Protein 1FU5 (pdb70)

Sequence (124 aa):
GMNNNMSLQDAEWYWGDISREEVNEKLRDTADGTFLVRDASTKMHGDYTLTLRKGGNNKSIKIFHRDGKYGFSDPLTFNSVVELINHYRNESLAQYNPKLDVKLLYPVSKYEEEMPMEDLLDIL

InterPro domains:
  IPR000198 Rho GTPase-activating protein domain [PF00620] (129-275)
  IPR000198 Rho GTPase-activating protein domain [PS50238] (113-301)
  IPR000198 Rho GTPase-activating protein domain [SM00324] (126-298)
  IPR000980 SH2 domain [PF00017] (333-408)
  IPR000980 SH2 domain [PF00017] (624-698)
  IPR000980 SH2 domain [PS50001] (333-428)
  IPR000980 SH2 domain [PS50001] (624-718)
  IPR000980 SH2 domain [SM00252] (331-414)
  IPR000980 SH2 domain [SM00252] (622-704)
  IPR001452 SH3 domain [PS50002] (3-79)
  IPR001452 SH3 domain [SM00326] (6-78)
  IPR008936 Rho GTPase activation protein [G3DSA:1.10.555.10] (104-319)
  IPR008936 Rho GTPase activation protein [SSF48350] (117-295)
  IPR032498 PI3K regulatory subunit p85-related , inter-SH2 domain [PF16454] (431-599)
  IPR035020 PI3K p85 subunit, C-terminal SH2 domain [cd09930] (617-720)
  IPR035022 PI3K p85 subunit, N-terminal SH2 domain [cd09942] (328-435)
  IPR035591 Phosphatidylinositol 3-kinase regulatory subunit alpha, SH3 domain [cd11910] (5-79)
  IPR036028 SH3-like domain superfamily [SSF50044] (4-83)
  IPR036860 SH2 domain superfamily [G3DSA:3.30.505.10] (321-431)
  IPR036860 SH2 domain superfamily [G3DSA:3.30.505.10] (614-724)

Solvent-accessible surface area: 7272 Å² total

Secondary structure (DSSP, 8-state):
---SSSS---SSTT-S---HHHHHHHSSS--TT-------S--TT-SS-----STT-----B--BSSSSBSSS-TTT---TTHHHHHSSSS---SSS-SS-S--SS-----/----BB-------

CATH classification: 3.30.505.10

Nearest PDB structures (foldseek):
  1fu5-assembly1_A  TM=1.009E+00  e=8.613E-27  Rattus norvegicus
  4ovu-assembly1_B  TM=7.098E-01  e=7.482E-15  Homo sapiens
  8h36-assembly1_H  TM=7.103E-01  e=9.912E-15  Homo sapiens
  2iuh-assembly1_A  TM=7.314E-01  e=3.770E-14  Homo sapiens
  8tu6-assembly1_B  TM=7.161E-01  e=2.472E-14  Homo sapiens

Radius of gyration: 13.03 Å; Cα contacts (8 Å, |Δi|>4): 278; chains: 2; bounding box: 34×30×32 Å

Foldseek 3Di:
DPCDPAFCCPQLLSVPAPDPVVLCVQPVPVAFLQKHFHADPPPVFFPTFIFGALGSNTDGGGWGADPRATDPVPNPDDRDPVCCLPVPQDDFDCDVHNPGRRGNVNYSSPD/DPDDPDDDDDPDD

Organism: Rattus norvegicus (NCBI:txid10116)

GO terms:
  GO:0051965 positive regulation of synapse assembly (P, IDA)
  GO:0001878 response to yeast (P, IEP)
  GO:0016303 1-phosphatidylinositol-3-kinase activity (F, IDA)
  GO:0043200 response to amino acid (P, IEP)
  GO:0045471 response to ethanol (P, IEP)
  GO:0009410 response to xenobiotic stimulus (P, IEP)
  GO:0009750 response to fructose (P, IEP)
  GO:0010040 response to iron(II) ion (P, IEP)
  GO:0005942 phosphatidylinositol 3-kinase complex (C, IDA)
  GO:0032991 protein-containing complex (C, IDA)
  GO:0032355 response to estradiol (P, IEP)
  GO:0032570 response to progesterone (P, IEP)
  GO:0032868 response to insulin (P, IDA)
  GO:0032869 cellular response to insulin stimulus (P, IEP)
  GO:0051384 response to glucocorticoid (P, IDA)
  GO:0033574 response to testosterone (P, IEP)
  GO:0051591 response to cAMP (P, IDA)
  GO:0046488 phosphatidylinositol metabolic process (P, IDA)
  GO:0071398 cellular response to fatty acid (P, IEP)
  GO:0071548 response to dexamethasone (P, IEP)

Structure (mmCIF, N/CA/C/O backbone):
data_1FU5
#
_entry.id   1FU5
#
_cell.length_a   1.000
_cell.length_b   1.000
_cell.length_c   1.000
_cell.angle_alpha   90.00
_cell.angle_beta   90.00
_cell.angle_gamma   90.00
#
_symmetry.space_group_name_H-M   'P 1'
#
loop_
_entity.id
_entity.type
_entity.pdbx_description
1 polymer 'PHOSPHATIDYLINOSITOL 3-KINASE REGULATORY ALPHA SUBUNIT'
2 polymer 'DOUBLY PHOSPHORYLATED MIDDLE T ANTIGEN'
#
loop_
_atom_site.group_PDB
_atom_site.id
_atom_site.type_symbol
_atom_site.label_atom_id
_atom_site.label_alt_id
_atom_site.label_comp_id
_atom_site.label_asym_id
_atom_site.label_entity_id
_atom_site.label_seq_id
_atom_site.pdbx_PDB_ins_code
_atom_site.Cartn_x
_atom_site.Cartn_y
_atom_site.Cartn_z
_atom_site.occupancy
_atom_site.B_iso_or_equiv
_atom_site.auth_seq_id
_atom_site.auth_comp_id
_atom_site.auth_asym_id
_atom_site.auth_atom_id
_atom_site.pdbx_PDB_model_num
ATOM 1 N N . GLY A 1 1 ? 1.325 0.000 0.000 1.00 0.00 1 GLY A N 1
ATOM 2 C CA . GLY A 1 1 ? 2.073 0.000 -1.245 1.00 0.00 1 GLY A CA 1
ATOM 3 C C . GLY A 1 1 ? 3.036 -1.188 -1.307 1.00 0.00 1 GLY A C 1
ATOM 4 O O . GLY A 1 1 ? 2.946 -2.018 -2.209 1.00 0.00 1 GLY A O 1
ATOM 10 N N . MET A 1 2 ? 3.935 -1.230 -0.335 1.00 0.00 2 MET A N 1
ATOM 11 C CA . MET A 1 2 ? 4.914 -2.302 -0.267 1.00 0.00 2 MET A CA 1
ATOM 12 C C . MET A 1 2 ? 5.124 -2.762 1.177 1.00 0.00 2 MET A C 1
ATOM 13 O O . MET A 1 2 ? 6.121 -2.410 1.806 1.00 0.00 2 MET A O 1
ATOM 27 N N . ASN A 1 3 ? 4.168 -3.541 1.662 1.00 0.00 3 ASN A N 1
ATOM 28 C CA . ASN A 1 3 ? 4.236 -4.053 3.020 1.00 0.00 3 ASN A CA 1
ATOM 29 C C . ASN A 1 3 ? 4.303 -2.879 4.000 1.00 0.00 3 ASN A C 1
ATOM 30 O O . ASN A 1 3 ? 5.390 -2.440 4.374 1.00 0.00 3 ASN A O 1
ATOM 41 N N . ASN A 1 4 ? 3.129 -2.404 4.387 1.00 0.00 4 ASN A N 1
ATOM 42 C CA . ASN A 1 4 ? 3.041 -1.290 5.315 1.00 0.00 4 ASN A CA 1
ATOM 43 C C . ASN A 1 4 ? 3.169 -1.814 6.747 1.00 0.00 4 ASN A C 1
ATOM 44 O O . ASN A 1 4 ? 4.069 -1.408 7.482 1.00 0.00 4 ASN A O 1
ATOM 55 N N . ASN A 1 5 ? 2.257 -2.708 7.101 1.00 0.00 5 ASN A N 1
ATOM 56 C CA . ASN A 1 5 ? 2.258 -3.291 8.431 1.00 0.00 5 ASN A CA 1
ATOM 57 C C . ASN A 1 5 ? 2.980 -4.639 8.392 1.00 0.00 5 ASN A C 1
ATOM 58 O O . ASN A 1 5 ? 2.344 -5.690 8.457 1.00 0.00 5 ASN A O 1
ATOM 69 N N . MET A 1 6 ? 4.298 -4.565 8.287 1.00 0.00 6 MET A N 1
ATOM 70 C CA . MET A 1 6 ? 5.114 -5.767 8.238 1.00 0.00 6 MET A CA 1
ATOM 71 C C . MET A 1 6 ? 6.599 -5.417 8.119 1.00 0.00 6 MET A C 1
ATOM 72 O O . MET A 1 6 ? 6.967 -4.494 7.394 1.00 0.00 6 MET A O 1
ATOM 86 N N . SER A 1 7 ? 7.412 -6.174 8.841 1.00 0.00 7 SER A N 1
ATOM 87 C CA . SER A 1 7 ? 8.848 -5.956 8.825 1.00 0.00 7 SER A CA 1
ATOM 88 C C . SER A 1 7 ? 9.172 -4.561 9.363 1.00 0.00 7 SER A C 1
ATOM 89 O O . SER A 1 7 ? 8.341 -3.656 9.292 1.00 0.00 7 SER A O 1
ATOM 97 N N . LEU A 1 8 ? 10.381 -4.430 9.889 1.00 0.00 8 LEU A N 1
ATOM 98 C CA . LEU A 1 8 ? 10.824 -3.160 10.439 1.00 0.00 8 LEU A CA 1
ATOM 99 C C . LEU A 1 8 ? 10.755 -2.086 9.351 1.00 0.00 8 LEU A C 1
ATOM 100 O O . LEU A 1 8 ? 10.071 -1.076 9.513 1.00 0.00 8 LEU A O 1
ATOM 116 N N . GLN A 1 9 ? 11.472 -2.341 8.267 1.00 0.00 9 GLN A N 1
ATOM 117 C CA . GLN A 1 9 ? 11.500 -1.409 7.152 1.00 0.00 9 GLN A CA 1
ATOM 118 C C . GLN A 1 9 ? 11.408 0.031 7.662 1.00 0.00 9 GLN A C 1
ATOM 119 O O . GLN A 1 9 ? 10.724 0.861 7.066 1.00 0.00 9 GLN A O 1
ATOM 133 N N . ASP A 1 10 ? 12.106 0.282 8.760 1.00 0.00 10 ASP A N 1
ATOM 134 C CA . ASP A 1 10 ? 12.111 1.607 9.356 1.00 0.00 10 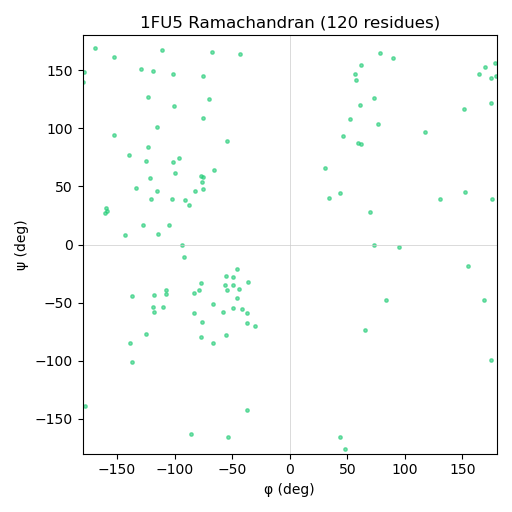ASP A CA 1
ATOM 135 C C . ASP A 1 10 ? 13.338 1.750 10.259 1.00 0.00 10 ASP A C 1
ATOM 136 O O . ASP A 1 10 ? 13.294 2.456 11.265 1.00 0.00 10 ASP A O 1
ATOM 146 N N . ALA A 1 11 ? 14.405 1.069 9.866 1.00 0.00 11 ALA A N 1
ATOM 147 C CA . ALA A 1 11 ? 15.642 1.112 10.627 1.00 0.00 11 ALA A CA 1
ATOM 148 C C . ALA A 1 11 ? 16.635 2.042 9.927 1.00 0.00 11 ALA A C 1
ATOM 149 O O . ALA A 1 11 ? 17.829 1.753 9.873 1.00 0.00 11 ALA A O 1
ATOM 156 N N . GLU A 1 12 ? 16.104 3.140 9.409 1.00 0.00 12 GLU A N 1
ATOM 157 C CA . GLU A 1 12 ? 16.928 4.114 8.715 1.00 0.00 12 GLU A CA 1
ATOM 158 C C . GLU A 1 12 ? 17.512 3.503 7.439 1.00 0.00 12 GLU A C 1
ATOM 159 O O . GLU A 1 12 ? 17.071 3.822 6.336 1.00 0.00 12 GLU A O 1
ATOM 172 N N . TRP A 1 13 ? 18.494 2.635 7.633 1.00 0.00 13 TRP A N 1
ATOM 173 C CA . TRP A 1 13 ? 19.142 1.976 6.511 1.00 0.00 13 TRP A CA 1
ATOM 174 C C . TRP A 1 13 ? 18.061 1.276 5.685 1.00 0.00 13 TRP A C 1
ATOM 175 O O . TRP A 1 13 ? 18.222 1.086 4.480 1.00 0.00 13 TRP A O 1
ATOM 196 N N . TYR A 1 14 ? 16.984 0.912 6.365 1.00 0.00 14 TYR A N 1
ATOM 197 C CA . TYR A 1 14 ? 15.877 0.238 5.709 1.00 0.00 14 TYR A CA 1
ATOM 198 C C . TYR A 1 14 ? 14.882 1.248 5.135 1.00 0.00 14 TYR A C 1
ATOM 199 O O . TYR A 1 14 ? 13.678 0.999 5.120 1.00 0.00 14 TYR A O 1
ATOM 217 N N . TRP A 1 15 ? 15.422 2.368 4.676 1.00 0.00 15 TRP A N 1
ATOM 218 C CA . TRP A 1 15 ? 14.597 3.417 4.102 1.00 0.00 15 TRP A CA 1
ATOM 219 C C . TRP A 1 15 ? 13.530 2.754 3.229 1.00 0.00 15 TRP A C 1
ATOM 220 O O . TRP A 1 15 ? 12.337 2.985 3.418 1.00 0.00 15 TRP A O 1
ATOM 241 N N . GLY A 1 16 ? 13.998 1.944 2.291 1.00 0.00 16 GLY A N 1
ATOM 242 C CA . GLY A 1 16 ? 13.099 1.247 1.387 1.00 0.00 16 GLY A CA 1
ATOM 243 C C . GLY A 1 16 ? 13.338 1.673 -0.062 1.00 0.00 16 GLY A C 1
ATOM 244 O O . GLY A 1 16 ? 12.821 2.698 -0.505 1.00 0.00 16 GLY A O 1
ATOM 248 N N . ASP A 1 17 ? 14.122 0.866 -0.762 1.00 0.00 17 ASP A N 1
ATOM 249 C CA . ASP A 1 17 ? 14.436 1.147 -2.152 1.00 0.00 17 ASP A CA 1
ATOM 250 C C . ASP A 1 17 ? 14.957 2.581 -2.273 1.00 0.00 17 ASP A C 1
ATOM 251 O O . ASP A 1 17 ? 14.193 3.536 -2.141 1.00 0.00 17 ASP A O 1
ATOM 261 N N . ILE A 1 18 ? 16.254 2.687 -2.523 1.00 0.00 18 ILE A N 1
ATOM 262 C CA . ILE A 1 18 ? 16.885 3.988 -2.663 1.00 0.00 18 ILE A CA 1
ATOM 263 C C . ILE A 1 18 ? 17.377 4.159 -4.102 1.00 0.00 18 ILE A C 1
ATOM 264 O O . ILE A 1 18 ? 18.089 5.114 -4.409 1.00 0.00 18 ILE A O 1
ATOM 280 N N . SER A 1 19 ? 16.977 3.219 -4.946 1.00 0.00 19 SER A N 1
ATOM 281 C CA . SER A 1 19 ? 17.368 3.254 -6.345 1.00 0.00 19 SER A CA 1
ATOM 282 C C . SER A 1 19 ? 18.820 2.795 -6.494 1.00 0.00 19 SER A C 1
ATOM 283 O O . SER A 1 19 ? 19.746 3.547 -6.196 1.00 0.00 19 SER A O 1
ATOM 291 N N . ARG A 1 20 ? 18.972 1.562 -6.955 1.00 0.00 20 ARG A N 1
ATOM 292 C CA . ARG A 1 20 ? 20.295 0.993 -7.147 1.00 0.00 20 ARG A CA 1
ATOM 293 C C . ARG A 1 20 ? 21.302 2.094 -7.486 1.00 0.00 20 ARG A C 1
ATOM 294 O O . ARG A 1 20 ? 22.167 2.421 -6.674 1.00 0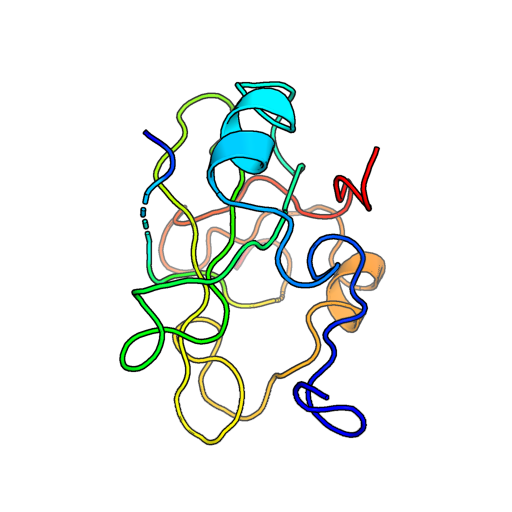.00 20 ARG A O 1
ATOM 315 N N . GLU A 1 21 ? 21.157 2.636 -8.686 1.00 0.00 21 GLU A N 1
ATOM 316 C CA . GLU A 1 21 ? 22.043 3.693 -9.142 1.00 0.00 21 GLU A CA 1
ATOM 317 C C . GLU A 1 21 ? 22.403 4.622 -7.981 1.00 0.00 21 GLU A C 1
ATOM 318 O O . GLU A 1 21 ? 23.577 4.785 -7.653 1.00 0.00 21 GLU A O 1
ATOM 331 N N . GLU A 1 22 ? 21.371 5.207 -7.391 1.00 0.00 22 GLU A N 1
ATOM 332 C CA . GLU A 1 22 ? 21.563 6.115 -6.273 1.00 0.00 22 GLU A CA 1
ATOM 333 C C . GLU A 1 22 ? 22.556 5.521 -5.272 1.00 0.00 22 GLU A C 1
ATOM 334 O O . GLU A 1 22 ? 23.465 6.210 -4.810 1.00 0.00 22 GLU A O 1
ATOM 347 N N . VAL A 1 23 ? 22.349 4.249 -4.966 1.00 0.00 23 VAL A N 1
ATOM 348 C CA . VAL A 1 23 ? 23.215 3.554 -4.028 1.00 0.00 23 VAL A CA 1
ATOM 349 C C . VAL A 1 23 ? 24.676 3.798 -4.412 1.00 0.00 23 VAL A C 1
ATOM 350 O O . VAL A 1 23 ? 25.559 3.773 -3.556 1.00 0.00 23 VAL A O 1
ATOM 363 N N . ASN A 1 24 ? 24.885 4.028 -5.700 1.00 0.00 24 ASN A N 1
ATOM 364 C CA . ASN A 1 24 ? 26.223 4.275 -6.208 1.00 0.00 24 ASN A CA 1
ATOM 365 C C . ASN A 1 24 ? 26.636 5.709 -5.868 1.00 0.00 24 ASN A C 1
ATOM 366 O O . ASN A 1 24 ? 27.811 5.979 -5.623 1.00 0.00 24 ASN A O 1
ATOM 377 N N . GLU A 1 25 ? 25.647 6.590 -5.864 1.00 0.00 25 GLU A N 1
ATOM 378 C CA . GLU A 1 25 ? 25.893 7.989 -5.557 1.00 0.00 25 GLU A CA 1
ATOM 379 C C . GLU A 1 25 ? 25.410 8.316 -4.143 1.00 0.00 25 GLU A C 1
ATOM 380 O O . GLU A 1 25 ? 25.235 9.483 -3.797 1.00 0.00 25 GLU A O 1
ATOM 393 N N . LYS A 1 26 ? 25.207 7.264 -3.363 1.00 0.00 26 LYS A N 1
ATOM 394 C CA . LYS A 1 26 ? 24.748 7.424 -1.994 1.00 0.00 26 LYS A CA 1
ATOM 395 C C . LYS A 1 26 ? 25.880 7.053 -1.034 1.00 0.00 26 LYS A C 1
ATOM 396 O O . LYS A 1 26 ? 26.234 7.836 -0.155 1.00 0.00 26 LYS A O 1
ATOM 415 N N . LEU A 1 27 ? 26.416 5.858 -1.236 1.00 0.00 27 LEU A N 1
ATOM 416 C CA . LEU A 1 27 ? 27.500 5.373 -0.399 1.00 0.00 27 LEU A CA 1
ATOM 417 C C . LEU A 1 27 ? 28.600 4.787 -1.286 1.00 0.00 27 LEU A C 1
ATOM 418 O O . LEU A 1 27 ? 29.075 3.679 -1.042 1.00 0.00 27 LEU A O 1
ATOM 434 N N . ARG A 1 28 ? 28.974 5.558 -2.297 1.00 0.00 28 ARG A N 1
ATOM 435 C CA . ARG A 1 28 ? 30.010 5.129 -3.222 1.00 0.00 28 ARG A CA 1
ATOM 436 C C . ARG A 1 28 ? 31.183 4.514 -2.456 1.00 0.00 28 ARG A C 1
ATOM 437 O O . ARG A 1 28 ? 31.779 3.537 -2.907 1.00 0.00 28 ARG A O 1
ATOM 458 N N . ASP A 1 29 ? 31.480 5.111 -1.311 1.00 0.00 29 ASP A N 1
ATOM 459 C CA . ASP A 1 29 ? 32.571 4.634 -0.479 1.00 0.00 29 ASP A CA 1
ATOM 460 C C . ASP A 1 29 ? 32.745 5.575 0.714 1.00 0.00 29 ASP A C 1
ATOM 461 O O . ASP A 1 29 ? 33.869 5.872 1.117 1.00 0.00 29 ASP A O 1
ATOM 471 N N . THR A 1 30 ? 31.616 6.019 1.247 1.00 0.00 30 THR A N 1
ATOM 472 C CA . THR A 1 30 ? 31.630 6.920 2.387 1.00 0.00 30 THR A CA 1
ATOM 473 C C . THR A 1 30 ? 32.425 6.307 3.542 1.00 0.00 30 THR A C 1
ATOM 474 O O . THR A 1 30 ? 33.571 6.683 3.780 1.00 0.00 30 THR A O 1
ATOM 485 N N . ALA A 1 31 ? 31.783 5.374 4.229 1.00 0.00 31 ALA A N 1
ATOM 486 C CA . ALA A 1 31 ? 32.416 4.705 5.354 1.00 0.00 31 ALA A CA 1
ATOM 487 C C . ALA A 1 31 ? 31.564 3.505 5.772 1.00 0.00 31 ALA A C 1
ATOM 488 O O . ALA A 1 31 ? 30.431 3.355 5.319 1.00 0.00 31 ALA A O 1
ATOM 495 N N . ASP A 1 32 ? 32.143 2.680 6.633 1.00 0.00 32 ASP A N 1
ATOM 496 C CA . ASP A 1 32 ? 31.452 1.498 7.117 1.00 0.00 32 ASP A CA 1
ATOM 497 C C . ASP A 1 32 ? 30.276 1.925 7.998 1.00 0.00 32 ASP A C 1
ATOM 498 O O . ASP A 1 32 ? 30.192 3.081 8.409 1.00 0.00 32 ASP A O 1
ATOM 508 N N . GLY A 1 33 ? 29.397 0.969 8.262 1.00 0.00 33 GLY A N 1
ATOM 509 C CA . GLY A 1 33 ? 28.230 1.232 9.086 1.00 0.00 33 GLY A CA 1
ATOM 510 C C . GLY A 1 33 ? 27.198 2.066 8.325 1.00 0.00 33 GLY A C 1
ATOM 511 O O . GLY A 1 33 ? 26.134 2.380 8.857 1.00 0.00 33 GLY A O 1
ATOM 515 N N . THR A 1 34 ? 27.548 2.402 7.092 1.00 0.00 34 THR A N 1
ATOM 516 C CA . THR A 1 34 ? 26.666 3.194 6.252 1.00 0.00 34 THR A CA 1
ATOM 517 C C . THR A 1 34 ? 25.614 2.300 5.592 1.00 0.00 34 THR A C 1
ATOM 518 O O . THR A 1 34 ? 25.359 2.416 4.395 1.00 0.00 34 THR A O 1
ATOM 529 N N . PHE A 1 35 ? 25.032 1.427 6.403 1.00 0.00 35 PHE A N 1
ATOM 530 C CA . PHE A 1 35 ? 24.014 0.514 5.912 1.00 0.00 35 PHE A CA 1
ATOM 531 C C . PHE A 1 35 ? 23.036 1.233 4.980 1.00 0.00 35 PHE A C 1
ATOM 532 O O . PHE A 1 35 ? 22.977 2.461 4.964 1.00 0.00 35 PHE A O 1
ATOM 549 N N . LEU A 1 36 ? 22.293 0.436 4.227 1.00 0.00 36 LEU A N 1
ATOM 550 C CA . LEU A 1 36 ? 21.320 0.980 3.295 1.00 0.00 36 LEU A CA 1
ATOM 551 C C . LEU A 1 36 ? 20.653 -0.167 2.532 1.00 0.00 36 LEU A C 1
ATOM 552 O O . LEU A 1 36 ? 21.226 -1.248 2.404 1.00 0.00 36 LEU A O 1
ATOM 568 N N . VAL A 1 37 ? 19.452 0.108 2.046 1.00 0.00 37 VAL A N 1
ATOM 569 C CA . VAL A 1 37 ? 18.701 -0.887 1.299 1.00 0.00 37 VAL A CA 1
ATOM 570 C C . VAL A 1 37 ? 18.222 -0.276 -0.019 1.00 0.00 37 VAL A C 1
ATOM 571 O O . VAL A 1 37 ? 18.002 0.931 -0.104 1.00 0.00 37 VAL A O 1
ATOM 584 N N . ARG A 1 38 ? 18.075 -1.137 -1.015 1.00 0.00 38 ARG A N 1
ATOM 585 C CA . ARG A 1 38 ? 17.626 -0.697 -2.325 1.00 0.00 38 ARG A CA 1
ATOM 586 C C . ARG A 1 38 ? 16.598 -1.678 -2.891 1.00 0.00 38 ARG A C 1
ATOM 587 O O . ARG A 1 38 ? 15.572 -1.266 -3.430 1.00 0.00 38 ARG A O 1
ATOM 608 N N . ASP A 1 39 ? 16.908 -2.959 -2.749 1.00 0.00 39 ASP A N 1
ATOM 609 C CA . ASP A 1 39 ? 16.024 -4.002 -3.240 1.00 0.00 39 ASP A CA 1
ATOM 610 C C . ASP A 1 39 ? 15.784 -3.799 -4.737 1.00 0.00 39 ASP A C 1
ATOM 611 O O . ASP A 1 39 ? 15.755 -2.667 -5.217 1.00 0.00 39 ASP A O 1
ATOM 621 N N . ALA A 1 40 ? 15.619 -4.914 -5.434 1.00 0.00 40 ALA A N 1
ATOM 622 C CA . ALA A 1 40 ? 15.384 -4.873 -6.867 1.00 0.00 40 ALA A CA 1
ATOM 623 C C . ALA A 1 40 ? 15.169 -6.296 -7.385 1.00 0.00 40 ALA A C 1
ATOM 624 O O . ALA A 1 40 ? 14.492 -7.099 -6.743 1.00 0.00 40 ALA A O 1
ATOM 631 N N . SER A 1 41 ? 15.757 -6.566 -8.541 1.00 0.00 41 SER A N 1
ATOM 632 C CA . SER A 1 41 ? 15.638 -7.879 -9.153 1.00 0.00 41 SER A CA 1
ATOM 633 C C . SER A 1 41 ? 15.660 -8.963 -8.074 1.00 0.00 41 SER A C 1
ATOM 634 O O . SER A 1 41 ? 14.657 -9.638 -7.846 1.00 0.00 41 SER A O 1
ATOM 642 N N . THR A 1 42 ? 16.814 -9.096 -7.437 1.00 0.00 42 THR A N 1
ATOM 643 C CA . THR A 1 42 ? 16.980 -10.087 -6.387 1.00 0.00 42 THR A CA 1
ATOM 644 C C . THR A 1 42 ? 15.907 -9.909 -5.312 1.00 0.00 42 THR A C 1
ATOM 645 O O . THR A 1 42 ? 16.112 -9.185 -4.339 1.00 0.00 42 THR A O 1
ATOM 656 N N . LYS A 1 43 ? 14.785 -10.582 -5.523 1.00 0.00 43 LYS A N 1
ATOM 657 C CA . LYS A 1 43 ? 13.679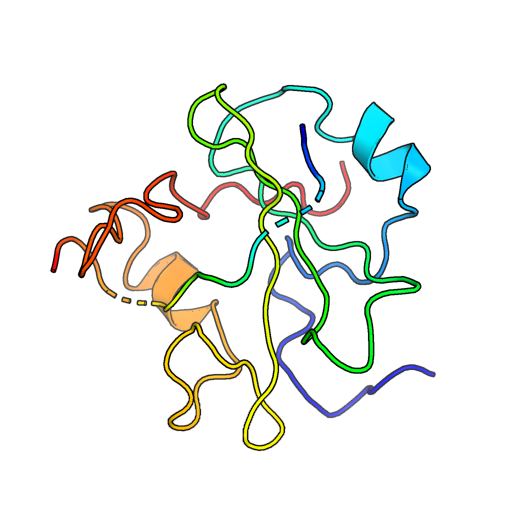 -10.507 -4.584 1.00 0.00 43 LYS A CA 1
ATOM 658 C C . LYS A 1 43 ? 13.394 -11.903 -4.027 1.00 0.00 43 LYS A C 1
ATOM 659 O O . LYS A 1 43 ? 13.365 -12.097 -2.812 1.00 0.00 43 LYS A O 1
ATOM 678 N N . MET A 1 44 ? 13.191 -12.840 -4.941 1.00 0.00 44 MET A N 1
ATOM 679 C CA . MET A 1 44 ? 12.909 -14.213 -4.556 1.00 0.00 44 MET A CA 1
ATOM 680 C C . MET A 1 44 ? 13.927 -14.714 -3.530 1.00 0.00 44 MET A C 1
ATOM 681 O O . MET A 1 44 ? 13.552 -15.178 -2.454 1.00 0.00 44 MET A O 1
ATOM 695 N N . HIS A 1 45 ? 15.194 -14.605 -3.898 1.00 0.00 45 HIS A N 1
ATOM 696 C CA . HIS A 1 45 ? 16.269 -15.041 -3.023 1.00 0.00 45 HIS A CA 1
ATOM 697 C C . HIS A 1 45 ? 16.898 -13.827 -2.338 1.00 0.00 45 HIS A C 1
ATOM 698 O O . HIS A 1 45 ? 18.024 -13.446 -2.653 1.00 0.00 45 HIS A O 1
ATOM 712 N N . GLY A 1 46 ? 16.143 -13.253 -1.413 1.00 0.00 46 GLY A N 1
ATOM 713 C CA . GLY A 1 46 ? 16.613 -12.089 -0.680 1.00 0.00 46 GLY A CA 1
ATOM 714 C C . GLY A 1 46 ? 15.457 -11.388 0.036 1.00 0.00 46 GLY A C 1
ATOM 715 O O . GLY A 1 46 ? 14.330 -11.380 -0.458 1.00 0.00 46 GLY A O 1
ATOM 719 N N . ASP A 1 47 ? 15.775 -10.817 1.188 1.00 0.00 47 ASP A N 1
ATOM 720 C CA . ASP A 1 47 ? 14.777 -10.116 1.977 1.00 0.00 47 ASP A CA 1
ATOM 721 C C . ASP A 1 47 ? 14.503 -8.749 1.346 1.00 0.00 47 ASP A C 1
AT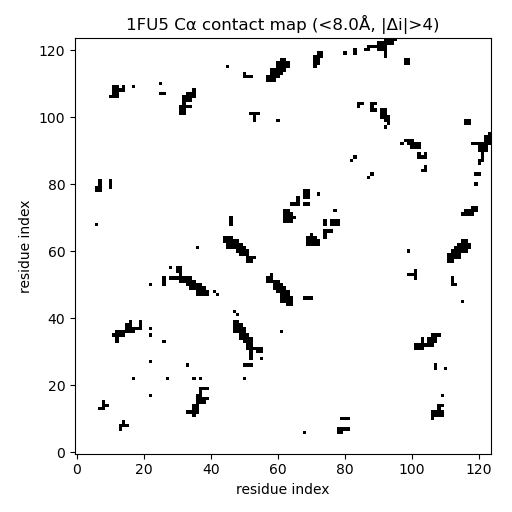OM 722 O O . ASP A 1 47 ? 13.404 -8.499 0.851 1.00 0.00 47 ASP A O 1
ATOM 732 N N . TYR A 1 48 ? 15.520 -7.901 1.383 1.00 0.00 48 TYR A N 1
ATOM 733 C CA . TYR A 1 48 ? 15.402 -6.566 0.821 1.00 0.00 48 TYR A CA 1
ATOM 734 C C . TYR A 1 48 ? 16.780 -5.979 0.509 1.00 0.00 48 TYR A C 1
ATOM 735 O O . TYR A 1 48 ? 16.962 -4.763 0.540 1.00 0.00 48 TYR A O 1
ATOM 753 N N . THR A 1 49 ? 17.715 -6.871 0.217 1.00 0.00 49 THR A N 1
ATOM 754 C CA . THR A 1 49 ? 19.072 -6.456 -0.100 1.00 0.00 49 THR A CA 1
ATOM 755 C C . THR A 1 49 ? 19.576 -5.447 0.934 1.00 0.00 49 THR A C 1
ATOM 756 O O . THR A 1 49 ? 18.884 -5.151 1.907 1.00 0.00 49 THR A O 1
ATOM 767 N N . LEU A 1 50 ? 20.778 -4.947 0.687 1.00 0.00 50 LEU A N 1
ATOM 768 C CA . LEU A 1 50 ? 21.383 -3.977 1.584 1.00 0.00 50 LEU A CA 1
ATOM 769 C C . LEU A 1 50 ? 22.772 -3.603 1.062 1.00 0.00 50 LEU A C 1
ATOM 770 O O . LEU A 1 50 ? 23.475 -4.443 0.503 1.00 0.00 50 LEU A O 1
ATOM 786 N N . THR A 1 51 ? 23.125 -2.342 1.264 1.00 0.00 51 THR A N 1
ATOM 787 C CA . THR A 1 51 ? 24.417 -1.847 0.821 1.00 0.00 51 THR A CA 1
ATOM 788 C C . THR A 1 51 ? 25.195 -1.258 1.999 1.00 0.00 51 THR A C 1
ATOM 789 O O . THR A 1 51 ? 24.688 -0.395 2.714 1.00 0.00 51 THR A O 1
ATOM 800 N N . LEU A 1 52 ? 26.415 -1.748 2.165 1.00 0.00 52 LEU A N 1
ATOM 801 C CA . LEU A 1 52 ? 27.268 -1.281 3.245 1.00 0.00 52 LEU A CA 1
ATOM 802 C C . LEU A 1 52 ? 28.734 -1.452 2.841 1.00 0.00 52 LEU A C 1
ATOM 803 O O . LEU A 1 52 ? 29.045 -2.213 1.926 1.00 0.00 52 LEU A O 1
ATOM 819 N N . ARG A 1 53 ? 29.596 -0.732 3.543 1.00 0.00 53 ARG A N 1
ATOM 820 C CA . ARG A 1 53 ? 31.022 -0.794 3.269 1.00 0.00 53 ARG A CA 1
ATOM 821 C C . ARG A 1 53 ? 31.719 -1.697 4.289 1.00 0.00 53 ARG A C 1
ATOM 822 O O . ARG A 1 53 ? 31.694 -1.422 5.487 1.00 0.00 53 ARG A O 1
ATOM 843 N N . LYS A 1 54 ? 32.325 -2.758 3.775 1.00 0.00 54 LYS A N 1
ATOM 844 C CA . LYS A 1 54 ? 33.028 -3.703 4.626 1.00 0.00 54 LYS A CA 1
ATOM 845 C C . LYS A 1 54 ? 34.377 -3.109 5.035 1.00 0.00 54 LYS A C 1
ATOM 846 O O . LYS A 1 54 ? 35.425 -3.689 4.757 1.00 0.00 54 LYS A O 1
ATOM 865 N N . GLY A 1 55 ? 34.307 -1.959 5.690 1.00 0.00 55 GLY A N 1
ATOM 866 C CA . GLY A 1 55 ? 35.510 -1.280 6.141 1.00 0.00 55 GLY A CA 1
ATOM 867 C C . GLY A 1 55 ? 36.302 -0.723 4.956 1.00 0.00 55 GLY A C 1
ATOM 868 O O . GLY A 1 55 ? 37.523 -0.590 5.028 1.00 0.00 55 GLY A O 1
ATOM 872 N N . GLY A 1 56 ? 35.575 -0.413 3.893 1.00 0.00 56 GLY A N 1
ATOM 873 C CA . GLY A 1 56 ? 36.194 0.126 2.694 1.00 0.00 56 GLY A CA 1
ATOM 874 C C . GLY A 1 56 ? 36.491 -0.984 1.683 1.00 0.00 56 GLY A C 1
ATOM 875 O O . GLY A 1 56 ? 36.984 -0.716 0.589 1.00 0.00 56 GLY A O 1
ATOM 879 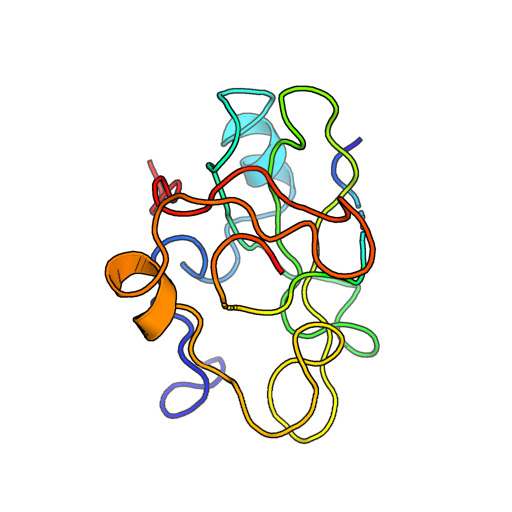N N . ASN A 1 57 ? 36.178 -2.206 2.087 1.00 0.00 57 ASN A N 1
ATOM 880 C CA . ASN A 1 57 ? 36.405 -3.358 1.230 1.00 0.00 57 ASN A CA 1
ATOM 881 C C . ASN A 1 57 ? 35.230 -3.509 0.263 1.00 0.00 57 ASN A C 1
ATOM 882 O O . ASN A 1 57 ? 35.426 -3.789 -0.919 1.00 0.00 57 ASN A O 1
ATOM 893 N N . ASN A 1 58 ? 34.034 -3.316 0.800 1.00 0.00 58 ASN A N 1
ATOM 894 C CA . ASN A 1 58 ? 32.827 -3.427 -0.001 1.00 0.00 58 ASN A CA 1
ATOM 895 C C . ASN A 1 58 ? 32.723 -4.845 -0.565 1.00 0.00 58 ASN A C 1
ATOM 896 O O . ASN A 1 58 ? 33.601 -5.290 -1.302 1.00 0.00 58 ASN A O 1
ATOM 907 N N . LYS A 1 59 ? 31.641 -5.516 -0.196 1.00 0.00 59 LYS A N 1
ATOM 908 C CA . LYS A 1 59 ? 31.411 -6.875 -0.656 1.00 0.00 59 LYS A CA 1
ATOM 909 C C . LYS A 1 59 ? 30.125 -6.918 -1.484 1.00 0.00 59 LYS A C 1
ATOM 910 O O . LYS A 1 59 ? 30.145 -7.314 -2.648 1.00 0.00 59 LYS A O 1
ATOM 929 N N . SER A 1 60 ? 29.037 -6.504 -0.851 1.00 0.00 60 SER A N 1
ATOM 930 C CA . SER A 1 60 ? 27.745 -6.490 -1.514 1.00 0.00 60 SER A CA 1
ATOM 931 C C . SER A 1 60 ? 26.635 -6.237 -0.492 1.00 0.00 60 SER A C 1
ATOM 932 O O . SER A 1 60 ? 25.760 -5.400 -0.715 1.00 0.00 60 SER A O 1
ATOM 940 N N . ILE A 1 61 ? 26.706 -6.974 0.606 1.00 0.00 61 ILE A N 1
ATOM 941 C CA . ILE A 1 61 ? 25.717 -6.840 1.663 1.00 0.00 61 ILE A CA 1
ATOM 942 C C . ILE A 1 61 ? 24.323 -7.098 1.087 1.00 0.00 61 ILE A C 1
ATOM 943 O O . ILE A 1 61 ? 24.025 -6.689 -0.034 1.00 0.00 61 ILE A O 1
ATOM 959 N N . LYS A 1 62 ? 23.507 -7.776 1.881 1.00 0.00 62 LYS A N 1
ATOM 960 C CA . LYS A 1 62 ? 22.152 -8.094 1.464 1.00 0.00 62 LYS A CA 1
ATOM 961 C C . LYS A 1 62 ? 21.496 -8.991 2.516 1.00 0.00 62 LYS A C 1
ATOM 962 O O . LYS A 1 62 ? 22.157 -9.842 3.109 1.00 0.00 62 LYS A O 1
ATOM 981 N N . ILE A 1 63 ? 20.205 -8.770 2.715 1.00 0.00 63 ILE A N 1
ATOM 982 C CA . ILE A 1 63 ? 19.454 -9.549 3.684 1.00 0.00 63 ILE A CA 1
ATOM 983 C C . ILE A 1 63 ? 18.647 -10.624 2.954 1.00 0.00 63 ILE A C 1
ATOM 984 O O . ILE A 1 63 ? 18.187 -10.406 1.834 1.00 0.00 63 ILE A O 1
ATOM 1000 N N . PHE A 1 64 ? 18.499 -11.761 3.617 1.00 0.00 64 PHE A N 1
ATOM 1001 C CA . PHE A 1 64 ? 17.756 -12.870 3.045 1.00 0.00 64 PHE A CA 1
ATOM 1002 C C . PHE A 1 64 ? 16.442 -13.095 3.796 1.00 0.00 64 PHE A C 1
ATOM 1003 O O . PHE A 1 64 ? 16.238 -12.545 4.877 1.00 0.00 64 PHE A O 1
ATOM 1020 N N . HIS A 1 65 ? 15.583 -13.904 3.192 1.00 0.00 65 HIS A N 1
ATOM 1021 C CA . HIS A 1 65 ? 14.294 -14.208 3.790 1.00 0.00 65 HIS A CA 1
ATOM 1022 C C . HIS A 1 65 ? 14.198 -15.710 4.066 1.00 0.00 65 HIS A C 1
ATOM 1023 O O . HIS A 1 65 ? 14.782 -16.516 3.344 1.00 0.00 65 HIS A O 1
ATOM 1037 N N . ARG A 1 66 ? 13.458 -16.040 5.114 1.00 0.00 66 ARG A N 1
ATOM 1038 C CA . ARG A 1 66 ? 13.278 -17.431 5.495 1.00 0.00 66 ARG A CA 1
ATOM 1039 C C . ARG A 1 66 ? 11.827 -17.684 5.908 1.00 0.00 66 ARG A C 1
ATOM 1040 O O . ARG A 1 66 ? 11.013 -18.120 5.095 1.00 0.00 66 ARG A O 1
ATOM 1061 N N . ASP A 1 67 ? 11.547 -17.402 7.172 1.00 0.00 67 ASP A N 1
ATOM 1062 C CA . ASP A 1 67 ? 10.208 -17.594 7.703 1.00 0.00 67 ASP A CA 1
ATOM 1063 C C . ASP A 1 67 ? 9.481 -16.248 7.741 1.00 0.00 67 ASP A C 1
ATOM 1064 O O . ASP A 1 67 ? 9.101 -15.773 8.810 1.00 0.00 67 ASP A O 1
ATOM 1074 N N . GLY A 1 68 ? 9.310 -15.670 6.561 1.00 0.00 68 GLY A N 1
ATOM 1075 C CA . GLY A 1 68 ? 8.636 -14.389 6.445 1.00 0.00 68 GLY A CA 1
ATOM 1076 C C . GLY A 1 68 ? 9.604 -13.234 6.710 1.00 0.00 68 GLY A C 1
ATOM 1077 O O . GLY A 1 68 ? 9.650 -12.270 5.946 1.00 0.00 68 GLY A O 1
ATOM 1081 N N . LYS A 1 69 ? 10.354 -13.369 7.793 1.00 0.00 69 LYS A N 1
ATOM 1082 C CA . LYS A 1 69 ? 11.319 -12.349 8.168 1.00 0.00 69 LYS A CA 1
ATOM 1083 C C . LYS A 1 69 ? 12.633 -12.599 7.426 1.00 0.00 69 LYS A C 1
ATOM 1084 O O . LYS A 1 69 ? 12.664 -13.338 6.443 1.00 0.00 69 LYS A O 1
ATOM 1103 N N . TYR A 1 70 ? 13.686 -11.969 7.924 1.00 0.00 70 TYR A N 1
ATOM 1104 C CA . TYR A 1 70 ? 15.000 -12.113 7.321 1.00 0.00 70 TYR A CA 1
ATOM 1105 C C . TYR A 1 70 ? 15.388 -13.588 7.199 1.00 0.00 70 TYR A C 1
ATOM 1106 O O . TYR A 1 70 ? 14.542 -14.470 7.342 1.00 0.00 70 TYR A O 1
ATOM 1124 N N . GLY A 1 71 ? 16.667 -13.811 6.936 1.00 0.00 71 GLY A N 1
ATOM 1125 C CA . GLY A 1 71 ? 17.177 -15.164 6.793 1.00 0.00 71 GLY A CA 1
ATOM 1126 C C . GLY A 1 71 ? 18.520 -15.322 7.509 1.00 0.00 71 GLY A C 1
ATOM 1127 O O . GLY A 1 71 ? 18.563 -15.477 8.728 1.00 0.00 71 GLY A O 1
ATOM 1131 N N . PHE A 1 72 ? 19.584 -15.277 6.720 1.00 0.00 72 PHE A N 1
ATOM 1132 C CA . PHE A 1 72 ? 20.925 -15.414 7.263 1.00 0.00 72 PHE A CA 1
ATOM 1133 C C . PHE A 1 72 ? 21.034 -14.734 8.629 1.00 0.00 72 PHE A C 1
ATOM 1134 O O . PHE A 1 72 ? 21.794 -15.179 9.488 1.00 0.00 72 PHE A O 1
ATOM 1151 N N . SER A 1 73 ? 20.264 -13.668 8.788 1.00 0.00 73 SER A N 1
ATOM 1152 C CA . SER A 1 73 ? 20.265 -12.923 10.035 1.00 0.00 73 SER A CA 1
ATOM 1153 C C . SER A 1 73 ? 19.481 -13.688 11.103 1.00 0.00 73 SER A C 1
ATOM 1154 O O . SER A 1 73 ? 18.566 -13.142 11.717 1.00 0.00 73 SER A O 1
ATOM 1162 N N . ASP A 1 74 ? 19.868 -14.941 11.291 1.00 0.00 74 ASP A N 1
ATOM 1163 C CA . ASP A 1 74 ? 19.212 -15.787 12.274 1.00 0.00 74 ASP A CA 1
ATOM 1164 C C . ASP A 1 74 ? 17.740 -15.956 11.894 1.00 0.00 74 ASP A C 1
ATOM 1165 O O . ASP A 1 74 ? 16.885 -15.204 12.360 1.00 0.00 74 ASP A O 1
ATOM 1175 N N . PRO A 1 75 ? 17.482 -16.973 11.029 1.00 0.00 75 PRO A N 1
ATOM 1176 C CA . PRO A 1 75 ? 16.127 -17.250 10.582 1.00 0.00 75 PRO A CA 1
ATOM 1177 C C . PRO A 1 75 ? 15.315 -17.934 11.683 1.00 0.00 75 PRO A C 1
ATOM 1178 O O . PRO A 1 75 ? 14.800 -19.034 11.488 1.00 0.00 75 PRO A O 1
ATOM 1189 N N . LEU A 1 76 ? 15.225 -17.254 12.817 1.00 0.00 76 LEU A N 1
ATOM 1190 C CA . LEU A 1 76 ? 14.484 -17.782 13.9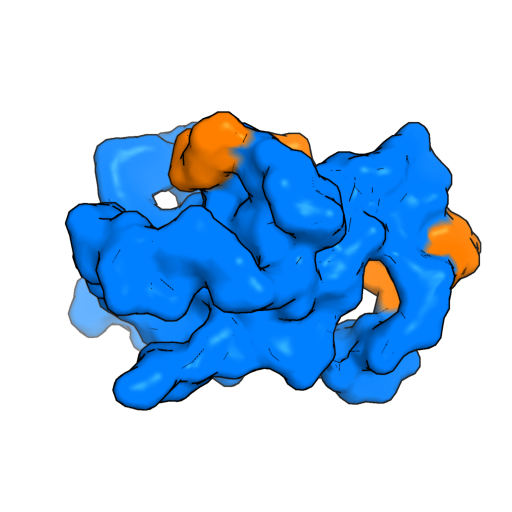50 1.00 0.00 76 LEU A CA 1
ATOM 1191 C C . LEU A 1 76 ? 13.186 -16.991 14.118 1.00 0.00 76 LEU A C 1
ATOM 1192 O O . LEU A 1 76 ? 12.142 -17.562 14.431 1.00 0.00 76 LEU A O 1
ATOM 1208 N N . THR A 1 77 ? 13.292 -15.687 13.903 1.00 0.00 77 THR A N 1
ATOM 1209 C CA . THR A 1 77 ? 12.140 -14.812 14.027 1.00 0.00 77 THR A CA 1
ATOM 1210 C C . THR A 1 77 ? 12.583 -13.397 14.404 1.00 0.00 77 THR A C 1
ATOM 1211 O O . THR A 1 77 ? 11.993 -12.770 15.283 1.00 0.00 77 THR A O 1
ATOM 1222 N N . PHE A 1 78 ? 13.619 -12.934 13.720 1.00 0.00 78 PHE A N 1
ATOM 1223 C CA . PHE A 1 78 ? 14.149 -11.605 13.972 1.00 0.00 78 PHE A CA 1
ATOM 1224 C C . PHE A 1 78 ? 13.978 -10.705 12.746 1.00 0.00 78 PHE A C 1
ATOM 1225 O O . PHE A 1 78 ? 14.749 -10.796 11.792 1.00 0.00 78 PHE A O 1
ATOM 1242 N N . ASN A 1 79 ? 12.962 -9.857 12.811 1.00 0.00 79 ASN A N 1
ATOM 1243 C CA . ASN A 1 79 ? 12.680 -8.942 11.719 1.00 0.00 79 ASN A CA 1
ATOM 1244 C C . ASN A 1 79 ? 12.745 -7.503 12.234 1.00 0.00 79 ASN A C 1
ATOM 1245 O O . ASN A 1 79 ? 11.941 -6.660 11.838 1.00 0.00 79 ASN A O 1
ATOM 1256 N N . SER A 1 80 ? 13.711 -7.265 13.110 1.00 0.00 80 SER A N 1
ATOM 1257 C CA . SER A 1 80 ? 13.891 -5.943 13.684 1.00 0.00 80 SER A CA 1
ATOM 1258 C C . SER A 1 80 ? 15.354 -5.743 14.087 1.00 0.00 80 SER A C 1
ATOM 1259 O O . SER A 1 80 ? 15.756 -6.120 15.187 1.00 0.00 80 SER A O 1
ATOM 1267 N N . VAL A 1 81 ? 16.110 -5.149 13.176 1.00 0.00 81 VAL A N 1
ATOM 1268 C CA . VAL A 1 81 ? 17.519 -4.894 13.422 1.00 0.00 81 VAL A CA 1
ATOM 1269 C C . VAL A 1 81 ? 17.679 -3.511 14.056 1.00 0.00 81 VAL A C 1
ATOM 1270 O O . VAL A 1 81 ? 18.622 -2.786 13.742 1.00 0.00 81 VAL A O 1
ATOM 1283 N N . VAL A 1 82 ? 16.743 -3.186 14.936 1.00 0.00 82 VAL A N 1
ATOM 1284 C CA . VAL A 1 82 ? 16.769 -1.902 15.616 1.00 0.00 82 VAL A CA 1
ATOM 1285 C C . VAL A 1 82 ? 17.166 -2.113 17.078 1.00 0.00 82 VAL A C 1
ATOM 1286 O O . VAL A 1 82 ? 17.961 -1.350 17.626 1.00 0.00 82 VAL A O 1
ATOM 1299 N N . GLU A 1 83 ? 16.594 -3.152 17.670 1.00 0.00 83 GLU A N 1
ATOM 1300 C CA . GLU A 1 83 ? 16.879 -3.472 19.058 1.00 0.00 83 GLU A CA 1
ATOM 1301 C C . GLU A 1 83 ? 18.389 -3.492 19.300 1.00 0.00 83 GLU A C 1
ATOM 1302 O O . GLU A 1 83 ? 18.855 -3.108 20.372 1.00 0.00 83 GLU A O 1
ATOM 1315 N N . LEU A 1 84 ? 19.113 -3.942 18.286 1.00 0.00 84 LEU A N 1
ATOM 1316 C CA . LEU A 1 84 ? 20.561 -4.016 18.375 1.00 0.00 84 LEU A CA 1
ATOM 1317 C C . LEU A 1 84 ? 21.154 -2.625 18.142 1.00 0.00 84 LEU A C 1
ATOM 1318 O O . LEU A 1 84 ? 22.120 -2.240 18.799 1.00 0.00 84 LEU A O 1
ATOM 1334 N N . ILE A 1 85 ? 20.552 -1.910 17.204 1.00 0.00 85 ILE A N 1
ATOM 1335 C CA . ILE A 1 85 ? 21.008 -0.570 16.876 1.00 0.00 85 ILE A CA 1
ATOM 1336 C C . ILE A 1 85 ? 21.247 0.214 18.168 1.00 0.00 85 ILE A C 1
ATOM 1337 O O . ILE A 1 85 ? 21.986 1.197 18.175 1.00 0.00 85 ILE A O 1
ATOM 1353 N N . ASN A 1 86 ? 20.607 -0.251 19.231 1.00 0.00 86 ASN A N 1
ATOM 1354 C CA . ASN A 1 86 ? 20.740 0.393 20.526 1.00 0.00 86 ASN A CA 1
ATOM 1355 C C . ASN A 1 86 ? 21.364 -0.590 21.519 1.00 0.00 86 ASN A C 1
ATOM 1356 O O . ASN A 1 86 ? 22.244 -0.219 22.295 1.00 0.00 86 ASN A O 1
ATOM 1367 N N . HIS A 1 87 ? 20.884 -1.823 21.462 1.00 0.00 87 HIS A N 1
ATOM 1368 C CA . HIS A 1 87 ? 21.384 -2.862 22.346 1.00 0.00 87 HIS A CA 1
ATOM 1369 C C . HIS A 1 87 ? 22.843 -3.170 22.003 1.00 0.00 87 HIS A C 1
ATOM 1370 O O . HIS A 1 87 ? 23.705 -3.169 22.880 1.00 0.00 87 HIS A O 1
ATOM 1384 N N . TYR A 1 88 ? 23.075 -3.426 20.723 1.00 0.00 88 TYR A N 1
ATOM 1385 C CA . TYR A 1 88 ? 24.415 -3.735 20.253 1.00 0.00 88 TYR A CA 1
ATOM 1386 C C . TYR A 1 88 ? 24.846 -2.767 19.150 1.00 0.00 88 TYR A C 1
ATOM 1387 O O . TYR A 1 88 ? 24.714 -3.071 17.965 1.00 0.00 88 TYR A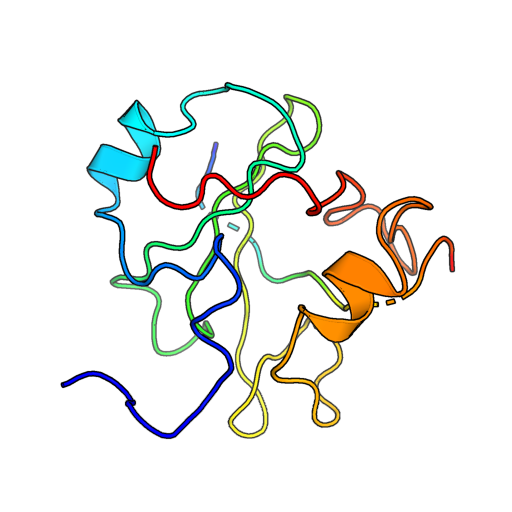 O 1
ATOM 1405 N N . ARG A 1 89 ? 25.351 -1.619 19.578 1.00 0.00 89 ARG A N 1
ATOM 1406 C CA . ARG A 1 89 ? 25.802 -0.604 18.641 1.00 0.00 89 ARG A CA 1
ATOM 1407 C C . ARG A 1 89 ? 27.311 -0.387 18.779 1.00 0.00 89 ARG A C 1
ATOM 1408 O O . ARG A 1 89 ? 27.775 0.750 18.833 1.00 0.00 89 ARG A O 1
ATOM 1429 N N . ASN A 1 90 ? 28.033 -1.497 18.832 1.00 0.00 90 ASN A N 1
ATOM 1430 C CA . ASN A 1 90 ? 29.479 -1.442 18.962 1.00 0.00 90 ASN A CA 1
ATOM 1431 C C . ASN A 1 90 ? 29.969 -2.695 19.692 1.00 0.00 90 ASN A C 1
ATOM 1432 O O . ASN A 1 90 ? 29.625 -2.916 20.852 1.00 0.00 90 ASN A O 1
ATOM 1443 N N . GLU A 1 91 ? 30.764 -3.481 18.983 1.00 0.00 91 GLU A N 1
ATOM 1444 C CA . GLU A 1 91 ? 31.305 -4.706 19.548 1.00 0.00 91 GLU A CA 1
ATOM 1445 C C . GLU A 1 91 ? 31.640 -5.702 18.436 1.00 0.00 91 GLU A C 1
ATOM 1446 O O . GLU A 1 91 ? 32.404 -6.641 18.649 1.00 0.00 91 GLU A O 1
ATOM 1459 N N . SER A 1 92 ? 31.051 -5.462 17.274 1.00 0.00 92 SER A N 1
ATOM 1460 C CA . SER A 1 92 ? 31.277 -6.326 16.128 1.00 0.00 92 SER A CA 1
ATOM 1461 C C . SER A 1 92 ? 30.252 -7.462 16.118 1.00 0.00 92 SER A C 1
ATOM 1462 O O . SER A 1 92 ? 29.639 -7.758 17.143 1.00 0.00 92 SER A O 1
ATOM 1470 N N . LEU A 1 93 ? 30.098 -8.068 14.950 1.00 0.00 93 LEU A N 1
ATOM 1471 C CA . LEU A 1 93 ? 29.158 -9.164 14.794 1.00 0.00 93 LEU A CA 1
ATOM 1472 C C . LEU A 1 93 ? 29.877 -10.361 14.169 1.00 0.00 93 LEU A C 1
ATOM 1473 O O . LEU A 1 93 ? 29.235 -11.284 13.668 1.00 0.00 93 LEU A O 1
ATOM 1489 N N . ALA A 1 94 ? 31.200 -10.308 14.218 1.00 0.00 94 ALA A N 1
ATOM 1490 C CA . ALA A 1 94 ? 32.013 -11.377 13.663 1.00 0.00 94 ALA A CA 1
ATOM 1491 C C . ALA A 1 94 ? 31.779 -12.659 14.465 1.00 0.00 94 ALA A C 1
ATOM 1492 O O . ALA A 1 94 ? 32.695 -13.169 15.108 1.00 0.00 94 ALA A O 1
ATOM 1499 N N . GLN A 1 95 ? 30.547 -13.143 14.400 1.00 0.00 95 GLN A N 1
ATOM 1500 C CA . GLN A 1 95 ? 30.182 -14.356 15.112 1.00 0.00 95 GLN A CA 1
ATOM 1501 C C . GLN A 1 95 ? 30.919 -15.560 14.523 1.00 0.00 95 GLN A C 1
ATOM 1502 O O . GLN A 1 95 ? 31.969 -15.956 15.027 1.00 0.00 95 GLN A O 1
ATOM 1516 N N . TYR A 1 96 ? 30.341 -16.108 13.465 1.00 0.00 96 TYR A N 1
ATOM 1517 C CA . TYR A 1 96 ? 30.930 -17.259 12.802 1.00 0.00 96 TYR A CA 1
ATOM 1518 C C . TYR A 1 96 ? 31.865 -16.822 11.672 1.00 0.00 96 TYR A C 1
ATOM 1519 O O . TYR A 1 96 ? 32.603 -17.638 11.121 1.00 0.00 96 TYR A O 1
ATOM 1537 N N . ASN A 1 97 ? 31.804 -15.535 11.361 1.00 0.00 97 ASN A N 1
ATOM 1538 C CA . ASN A 1 97 ? 32.636 -14.980 10.307 1.00 0.00 97 ASN A CA 1
ATOM 1539 C C . ASN A 1 97 ? 32.375 -13.477 10.196 1.00 0.00 97 ASN A C 1
ATOM 1540 O O . ASN A 1 97 ? 31.263 -13.015 10.451 1.00 0.00 97 ASN A O 1
ATOM 1551 N N . PRO A 1 98 ? 33.445 -12.735 9.805 1.00 0.00 98 PRO A N 1
ATOM 1552 C CA . PRO A 1 98 ? 33.343 -11.293 9.657 1.00 0.00 98 PRO A CA 1
ATOM 1553 C C . PRO A 1 98 ? 32.579 -10.925 8.383 1.00 0.00 98 PRO A C 1
ATOM 1554 O O . PRO A 1 98 ? 33.029 -10.083 7.607 1.00 0.00 98 PRO A O 1
ATOM 1565 N N . LYS A 1 99 ? 31.438 -11.575 8.208 1.00 0.00 99 LYS A N 1
ATOM 1566 C CA . LYS A 1 99 ? 30.608 -11.326 7.041 1.00 0.00 99 LYS A CA 1
ATOM 1567 C C . LYS A 1 99 ? 30.305 -9.830 6.946 1.00 0.00 99 LYS A C 1
ATOM 1568 O O . LYS A 1 99 ? 30.297 -9.263 5.854 1.00 0.00 99 LYS A O 1
ATOM 1587 N N . LEU A 1 100 ? 30.063 -9.232 8.103 1.00 0.00 100 LEU A N 1
ATOM 1588 C CA . LEU A 1 100 ? 29.760 -7.812 8.163 1.00 0.00 100 LEU A CA 1
ATOM 1589 C C . LEU A 1 100 ? 30.730 -7.129 9.130 1.00 0.00 100 LEU A C 1
ATOM 1590 O O . LEU A 1 100 ? 31.673 -6.465 8.703 1.00 0.00 100 LEU A O 1
ATOM 1606 N N . ASP A 1 101 ? 30.464 -7.316 10.415 1.00 0.00 101 ASP A N 1
ATOM 1607 C CA . ASP A 1 101 ? 31.301 -6.726 11.446 1.00 0.00 101 ASP A CA 1
ATOM 1608 C C . ASP A 1 101 ? 31.895 -5.415 10.926 1.00 0.00 101 ASP A C 1
ATOM 1609 O O . ASP A 1 101 ? 33.107 -5.308 10.743 1.00 0.00 101 ASP A O 1
ATOM 1619 N N . VAL A 1 102 ? 31.015 -4.451 10.702 1.00 0.00 102 VAL A N 1
ATOM 1620 C CA . VAL A 1 102 ? 31.437 -3.152 10.207 1.00 0.00 102 VAL A CA 1
ATOM 1621 C C . VAL A 1 102 ? 30.579 -2.061 10.852 1.00 0.00 102 VAL A C 1
ATOM 1622 O O . VAL A 1 102 ? 30.654 -0.897 10.464 1.00 0.00 102 VAL A O 1
ATOM 1635 N N . LYS A 1 103 ? 29.784 -2.478 11.827 1.00 0.00 103 LYS A N 1
ATOM 1636 C CA . LYS A 1 103 ? 28.913 -1.551 12.529 1.00 0.00 103 LYS A CA 1
ATOM 1637 C C . LYS A 1 103 ? 27.685 -1.257 11.665 1.00 0.00 103 LYS A C 1
ATOM 1638 O O . LYS A 1 103 ? 27.681 -1.542 10.469 1.00 0.00 103 LYS A O 1
ATOM 1657 N N . LEU A 1 104 ? 26.672 -0.691 12.305 1.00 0.00 104 LEU A N 1
ATOM 1658 C CA . LEU A 1 104 ? 25.441 -0.356 11.610 1.00 0.00 104 LEU A CA 1
ATOM 1659 C C . LEU A 1 104 ? 24.672 0.690 12.420 1.00 0.00 104 LEU A C 1
ATOM 1660 O O . LEU A 1 104 ? 23.448 0.769 12.335 1.00 0.00 104 LEU A O 1
ATOM 1676 N N . LEU A 1 105 ? 25.423 1.468 13.185 1.00 0.00 105 LEU A N 1
ATOM 1677 C CA . LEU A 1 1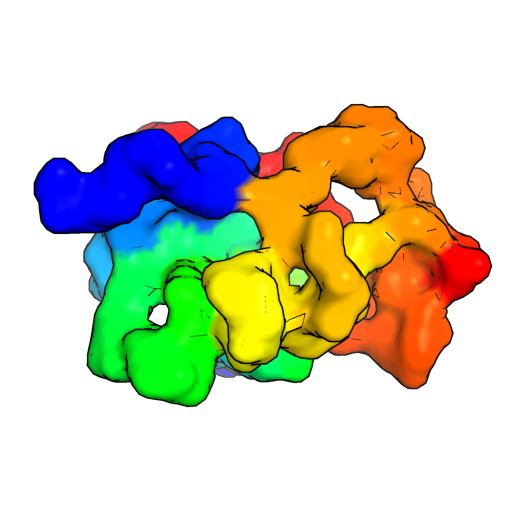05 ? 24.828 2.507 14.009 1.00 0.00 105 LEU A CA 1
ATOM 1678 C C . LEU A 1 105 ? 24.839 3.830 13.241 1.00 0.00 105 LEU A C 1
ATOM 1679 O O . LEU A 1 105 ? 24.381 4.851 13.750 1.00 0.00 105 LEU A O 1
ATOM 1695 N N . TYR A 1 106 ? 25.369 3.769 12.028 1.00 0.00 106 TYR A N 1
ATOM 1696 C CA . TYR A 1 106 ? 25.446 4.950 11.185 1.00 0.00 106 TYR A CA 1
ATOM 1697 C C . TYR A 1 106 ? 24.774 4.703 9.833 1.00 0.00 106 TYR A C 1
ATOM 1698 O O . TYR A 1 106 ? 25.450 4.580 8.812 1.00 0.00 106 TYR A O 1
ATOM 1716 N N . PRO A 1 107 ? 23.416 4.636 9.870 1.00 0.00 107 PRO A N 1
ATOM 1717 C CA . PRO A 1 107 ? 22.645 4.407 8.660 1.00 0.00 107 PRO A CA 1
ATOM 1718 C C . PRO A 1 107 ? 22.594 5.667 7.794 1.00 0.00 107 PRO A C 1
ATOM 1719 O O . PRO A 1 107 ? 22.547 6.781 8.315 1.00 0.00 107 PRO A O 1
ATOM 1730 N N . VAL A 1 108 ? 22.605 5.450 6.487 1.00 0.00 108 VAL A N 1
ATOM 1731 C CA . VAL A 1 108 ? 22.561 6.554 5.544 1.00 0.00 108 VAL A CA 1
ATOM 1732 C C . VAL A 1 108 ? 21.321 7.407 5.822 1.00 0.00 108 VAL A C 1
ATOM 1733 O O . VAL A 1 108 ? 21.355 8.627 5.665 1.00 0.00 108 VAL A O 1
ATOM 1746 N N . SER A 1 109 ? 20.257 6.732 6.231 1.00 0.00 109 SER A N 1
ATOM 1747 C CA . SER A 1 109 ? 19.009 7.413 6.532 1.00 0.00 109 SER A CA 1
ATOM 1748 C C . SER A 1 109 ? 18.703 8.449 5.449 1.00 0.00 109 SER A C 1
ATOM 1749 O O . SER A 1 109 ? 18.308 9.573 5.754 1.00 0.00 109 SER A O 1
ATOM 1757 N N . LYS A 1 110 ? 18.897 8.033 4.206 1.00 0.00 110 LYS A N 1
ATOM 1758 C CA . LYS A 1 110 ? 18.646 8.911 3.075 1.00 0.00 110 LYS A CA 1
ATOM 1759 C C . LYS A 1 110 ? 19.270 10.280 3.350 1.00 0.00 110 LYS A C 1
ATOM 1760 O O . LYS A 1 110 ? 18.642 11.140 3.965 1.00 0.00 110 LYS A O 1
ATOM 1779 N N . TYR A 1 111 ? 20.499 10.440 2.881 1.00 0.00 111 TYR A N 1
ATOM 1780 C CA . TYR A 1 111 ? 21.215 11.691 3.069 1.00 0.00 111 TYR A CA 1
ATOM 1781 C C . TYR A 1 111 ? 20.283 12.889 2.880 1.00 0.00 111 TYR A C 1
ATOM 1782 O O . TYR A 1 111 ? 20.229 13.473 1.798 1.00 0.00 111 TYR A O 1
ATOM 1800 N N . GLU B 2 1 ? 32.969 -4.955 -4.959 1.00 0.00 1 GLU B N 1
ATOM 1801 C CA . GLU B 2 1 ? 31.788 -4.241 -5.413 1.00 0.00 1 GLU B CA 1
ATOM 1802 C C . GLU B 2 1 ? 30.716 -4.239 -4.322 1.00 0.00 1 GLU B C 1
ATOM 1803 O O . GLU B 2 1 ? 30.954 -4.713 -3.213 1.00 0.00 1 GLU B O 1
ATOM 1817 N N . GLU B 2 2 ? 29.558 -3.700 -4.675 1.00 0.00 2 GLU B N 1
ATOM 1818 C CA . GLU B 2 2 ? 28.449 -3.630 -3.740 1.00 0.00 2 GLU B CA 1
ATOM 1819 C C . GLU B 2 2 ? 27.234 -4.373 -4.300 1.00 0.00 2 GLU B C 1
ATOM 1820 O O . GLU B 2 2 ? 26.162 -3.791 -4.454 1.00 0.00 2 GLU B O 1
ATOM 1833 N N . GLU B 2 3 ? 27.444 -5.649 -4.591 1.00 0.00 3 GLU B N 1
ATOM 1834 C CA . GLU B 2 3 ? 26.379 -6.478 -5.131 1.00 0.00 3 GLU B CA 1
ATOM 1835 C C . GLU B 2 3 ? 25.416 -6.896 -4.018 1.00 0.00 3 GLU B C 1
ATOM 1836 O O . GLU B 2 3 ? 24.835 -6.047 -3.343 1.00 0.00 3 GLU B O 1
ATOM 1874 N N . MET B 2 5 ? 25.203 -9.808 -0.837 1.00 0.00 5 MET B N 1
ATOM 1875 C CA . MET B 2 5 ? 25.800 -10.869 -0.043 1.00 0.00 5 MET B CA 1
ATOM 1876 C C . MET B 2 5 ? 24.874 -11.285 1.101 1.00 0.00 5 MET B C 1
ATOM 1877 O O . MET B 2 5 ? 24.502 -10.461 1.935 1.00 0.00 5 MET B O 1
ATOM 1891 N N . PRO B 2 6 ? 24.519 -12.598 1.104 1.00 0.00 6 PRO B N 1
ATOM 1892 C CA . PRO B 2 6 ? 23.643 -13.134 2.132 1.00 0.00 6 PRO B CA 1
ATOM 1893 C C . PRO B 2 6 ? 24.389 -13.297 3.458 1.00 0.00 6 PRO B C 1
ATOM 1894 O O . PRO B 2 6 ? 25.242 -14.173 3.591 1.00 0.00 6 PRO B O 1
ATOM 1905 N N . MET B 2 7 ? 24.041 -12.438 4.405 1.00 0.00 7 MET B N 1
ATOM 1906 C CA . MET B 2 7 ? 24.667 -12.476 5.716 1.00 0.00 7 MET B CA 1
ATOM 1907 C C . MET B 2 7 ? 24.296 -11.239 6.536 1.00 0.00 7 MET B C 1
ATOM 1908 O O . MET B 2 7 ? 24.016 -10.180 5.977 1.00 0.00 7 MET B O 1
ATOM 1922 N N . GLU B 2 8 ? 24.307 -11.414 7.850 1.00 0.00 8 GLU B N 1
ATOM 1923 C CA . GLU B 2 8 ? 23.976 -10.325 8.753 1.00 0.00 8 GLU B CA 1
ATOM 1924 C C . GLU B 2 8 ? 23.936 -10.827 10.197 1.00 0.00 8 GLU B C 1
ATOM 1925 O O . GLU B 2 8 ? 24.976 -10.967 10.839 1.00 0.00 8 GLU B O 1
ATOM 1938 N N . ASP B 2 9 ? 22.724 -11.084 10.668 1.00 0.00 9 ASP B N 1
ATOM 1939 C CA . ASP B 2 9 ? 22.535 -11.568 12.025 1.00 0.00 9 ASP B CA 1
ATOM 1940 C C . ASP B 2 9 ? 22.775 -10.421 13.008 1.00 0.00 9 ASP B C 1
ATOM 1941 O O . ASP B 2 9 ? 23.822 -9.777 12.973 1.00 0.00 9 ASP B O 1
ATOM 1951 N N . LEU B 2 10 ? 21.787 -10.200 13.863 1.00 0.00 10 LEU B N 1
ATOM 1952 C CA . LEU B 2 10 ? 21.878 -9.142 14.855 1.00 0.00 10 LEU B CA 1
ATOM 1953 C C . LEU B 2 10 ? 23.318 -9.046 15.362 1.00 0.00 10 LEU B C 1
ATOM 1954 O O . LEU B 2 10 ? 23.962 -10.064 15.611 1.00 0.00 10 LEU B O 1
ATOM 1995 N N . LEU B 2 12 ? 24.638 -8.483 18.147 1.00 0.00 12 LEU B N 1
ATOM 1996 C CA . LEU B 2 12 ? 24.847 -9.321 19.316 1.00 0.00 12 LEU B CA 1
ATOM 1997 C C . LEU B 2 12 ? 26.306 -9.210 19.764 1.00 0.00 12 LEU B C 1
ATOM 1998 O O . LEU B 2 12 ? 26.914 -10.202 20.162 1.00 0.00 12 LEU B O 1
ATOM 2014 N N . ASP B 2 13 ? 26.825 -7.994 19.683 1.00 0.00 13 ASP B N 1
ATOM 2015 C CA . ASP B 2 13 ? 28.201 -7.740 20.075 1.00 0.00 13 ASP B CA 1
ATOM 2016 C C . ASP B 2 13 ? 29.095 -8.857 19.533 1.00 0.00 13 ASP B C 1
ATOM 2017 O O . ASP B 2 13 ? 28.679 -9.625 18.667 1.00 0.00 13 ASP B O 1
ATOM 2027 N N . ILE B 2 14 ? 30.307 -8.913 20.066 1.00 0.00 14 ILE B N 1
ATOM 2028 C CA . ILE B 2 14 ? 31.264 -9.923 19.647 1.00 0.00 14 ILE B CA 1
ATOM 2029 C C . ILE B 2 14 ? 30.801 -11.294 20.144 1.00 0.00 14 ILE B C 1
ATOM 2030 O O . ILE B 2 14 ? 30.570 -11.480 21.338 1.00 0.00 14 ILE B O 1
ATOM 2046 N N . LEU B 2 15 ? 30.680 -12.220 19.204 1.00 0.00 15 LEU B N 1
ATOM 2047 C CA . LEU B 2 15 ? 30.250 -13.568 19.532 1.00 0.00 15 LEU B CA 1
ATOM 2048 C C . LEU B 2 15 ? 29.087 -13.500 20.524 1.00 0.00 15 LEU B C 1
ATOM 2049 O O . LEU B 2 15 ? 29.196 -13.988 21.648 1.00 0.00 15 LEU B O 1
#